Protein AF-A0A4P5ZV69-F1 (afdb_monomer_lite)

InterPro domains:
  IPR002716 PIN domain [PF10130] (8-61)
  IPR029060 PIN-like domain superfamily [SSF88723] (5-51)

Foldseek 3Di:
DPDADEAEDELVLVLVLLQEDPDPSVCCVPPDPHHYDYPPCSVVVCVVCVVVSCVRNVDDDD

pLDDT: mean 88.13, std 10.28, range [46.38, 96.44]

Structure (mmCIF, N/CA/C/O backbone):
data_AF-A0A4P5ZV69-F1
#
_entry.id   AF-A0A4P5ZV69-F1
#
loop_
_atom_site.group_PDB
_atom_site.id
_atom_site.type_symbol
_atom_site.label_atom_id
_atom_site.label_alt_id
_atom_site.label_comp_id
_atom_site.label_asym_id
_atom_site.label_entity_id
_atom_site.label_seq_id
_atom_site.pdbx_PDB_ins_code
_atom_site.Cartn_x
_atom_site.Cartn_y
_atom_site.Cartn_z
_atom_site.occupancy
_atom_site.B_iso_or_equiv
_atom_site.auth_seq_id
_atom_site.auth_comp_id
_atom_site.auth_asym_id
_atom_site.auth_atom_id
_atom_site.pdbx_PDB_model_num
ATOM 1 N N . MET A 1 1 ? -22.871 -0.586 17.684 1.00 46.38 1 MET A N 1
ATOM 2 C CA . MET A 1 1 ? -22.053 -0.919 16.499 1.00 46.38 1 MET A CA 1
ATOM 3 C C . MET A 1 1 ? -20.611 -1.027 16.952 1.00 46.38 1 MET A C 1
ATOM 5 O O . MET A 1 1 ? -20.125 -0.079 17.555 1.00 46.38 1 MET A O 1
ATOM 9 N N . LEU A 1 2 ? -19.958 -2.174 16.754 1.00 57.88 2 LEU A N 1
ATOM 10 C CA . LEU A 1 2 ? -18.516 -2.280 16.981 1.00 57.88 2 LEU A CA 1
ATOM 11 C C . LEU A 1 2 ? -17.840 -1.470 15.877 1.00 57.88 2 LEU A C 1
ATOM 13 O O . LEU A 1 2 ? -17.843 -1.872 14.718 1.00 57.88 2 LEU A O 1
ATOM 17 N N . THR A 1 3 ? -17.338 -0.291 16.225 1.00 67.62 3 THR A N 1
ATOM 18 C CA . THR A 1 3 ? -16.493 0.500 15.334 1.00 67.62 3 THR A CA 1
ATOM 19 C C . THR A 1 3 ? -15.247 -0.329 15.049 1.00 67.62 3 THR A C 1
ATOM 21 O O . THR A 1 3 ? -14.472 -0.600 15.973 1.00 67.62 3 THR A O 1
ATOM 24 N N . GLN A 1 4 ? -15.076 -0.790 13.808 1.00 75.31 4 GLN A N 1
ATOM 25 C CA . GLN A 1 4 ? -13.838 -1.450 13.411 1.00 75.31 4 GLN A CA 1
ATOM 26 C C . GLN A 1 4 ? -12.662 -0.527 13.735 1.00 75.31 4 GLN A C 1
ATOM 28 O O . GLN A 1 4 ? -12.710 0.676 13.469 1.00 75.31 4 GLN A O 1
ATOM 33 N N . LYS A 1 5 ? -11.626 -1.079 14.371 1.00 86.44 5 LYS A N 1
ATOM 34 C CA . LYS A 1 5 ? -10.426 -0.304 14.684 1.00 86.44 5 LYS A CA 1
ATOM 35 C C . LYS A 1 5 ? -9.696 -0.002 13.371 1.00 86.44 5 LYS A C 1
ATOM 37 O O . LYS A 1 5 ? -9.497 -0.936 12.596 1.00 86.44 5 LYS A O 1
ATOM 42 N N . PRO A 1 6 ? -9.289 1.254 13.127 1.00 89.00 6 PRO A N 1
ATOM 43 C CA . PRO A 1 6 ? -8.523 1.592 11.936 1.00 89.00 6 PRO A CA 1
ATOM 44 C C . PRO A 1 6 ? -7.189 0.839 11.947 1.00 89.00 6 PRO A C 1
ATOM 46 O O . PRO A 1 6 ? -6.530 0.757 12.988 1.00 89.00 6 PRO A O 1
ATOM 49 N N . ILE A 1 7 ? -6.792 0.299 10.796 1.00 94.31 7 ILE A N 1
ATOM 50 C CA . ILE A 1 7 ? -5.502 -0.373 10.627 1.00 94.31 7 ILE A CA 1
ATOM 51 C C . ILE A 1 7 ? -4.581 0.560 9.853 1.00 94.31 7 ILE A C 1
ATOM 53 O O . ILE A 1 7 ? -4.861 0.908 8.711 1.00 94.31 7 ILE A O 1
ATOM 57 N N . ILE A 1 8 ? -3.474 0.960 10.471 1.00 95.12 8 ILE A N 1
ATOM 58 C CA . ILE A 1 8 ? -2.442 1.754 9.804 1.00 95.12 8 ILE A CA 1
ATOM 59 C C . ILE A 1 8 ? -1.416 0.787 9.217 1.00 95.12 8 ILE A C 1
ATOM 61 O O . ILE A 1 8 ? -0.861 -0.049 9.930 1.00 95.12 8 ILE A O 1
ATOM 65 N N . VAL A 1 9 ? -1.194 0.891 7.914 1.00 95.25 9 VAL A N 1
ATOM 66 C CA . VAL A 1 9 ? -0.326 0.013 7.134 1.00 95.25 9 VAL A CA 1
ATOM 67 C C . VAL A 1 9 ? 1.012 0.708 6.904 1.00 95.25 9 VAL A C 1
ATOM 69 O O . VAL A 1 9 ? 1.066 1.852 6.455 1.00 95.25 9 VAL A O 1
ATOM 72 N N . ASP A 1 10 ? 2.098 0.003 7.211 1.00 94.56 10 ASP A N 1
ATOM 73 C CA . ASP A 1 10 ? 3.460 0.449 6.916 1.00 94.56 10 ASP A CA 1
ATOM 74 C C . ASP A 1 10 ? 3.739 0.397 5.404 1.00 94.56 10 ASP A C 1
ATOM 76 O O . ASP A 1 10 ? 3.276 -0.512 4.706 1.00 94.56 10 ASP A O 1
ATOM 80 N N . THR A 1 11 ? 4.548 1.328 4.895 1.00 93.62 11 THR A N 1
ATOM 81 C CA . THR A 1 11 ? 4.944 1.381 3.479 1.00 93.62 11 THR A CA 1
ATOM 82 C C . THR A 1 11 ? 5.528 0.047 2.984 1.00 93.62 11 THR A C 1
ATOM 84 O O . THR A 1 11 ? 5.269 -0.365 1.854 1.00 93.62 11 THR A O 1
ATOM 87 N N . ASN A 1 12 ? 6.265 -0.697 3.814 1.00 91.94 12 ASN A N 1
ATOM 88 C CA . ASN A 1 12 ? 6.844 -1.982 3.409 1.00 91.94 12 ASN A CA 1
ATOM 89 C C . ASN A 1 12 ? 5.799 -3.071 3.155 1.00 91.94 12 ASN A C 1
ATOM 91 O O . ASN A 1 12 ? 6.042 -3.967 2.342 1.00 91.94 12 ASN A O 1
ATOM 95 N N . ILE A 1 13 ? 4.642 -3.011 3.816 1.00 94.12 13 ILE A N 1
ATOM 96 C CA . ILE A 1 13 ? 3.536 -3.935 3.544 1.00 94.12 13 ILE A CA 1
ATOM 97 C C . ILE A 1 13 ? 2.955 -3.645 2.158 1.00 94.12 13 ILE A C 1
ATOM 99 O O . ILE A 1 13 ? 2.748 -4.576 1.382 1.00 94.12 13 ILE A O 1
ATOM 103 N N . LEU A 1 14 ? 2.794 -2.365 1.807 1.00 93.12 14 LEU A N 1
ATOM 104 C CA . LEU A 1 14 ? 2.398 -1.941 0.461 1.00 93.12 14 LEU A CA 1
ATOM 105 C C . LEU A 1 14 ? 3.416 -2.372 -0.596 1.00 93.12 14 LEU A C 1
ATOM 107 O O . LEU A 1 14 ? 3.032 -2.954 -1.605 1.00 93.12 14 LEU A O 1
ATOM 111 N N . PHE A 1 15 ? 4.717 -2.177 -0.362 1.00 92.31 15 PHE A N 1
ATOM 112 C CA . PHE A 1 15 ? 5.737 -2.671 -1.292 1.00 92.31 15 PHE A CA 1
ATOM 113 C C . PHE A 1 15 ? 5.697 -4.189 -1.436 1.00 92.31 15 PHE A C 1
ATOM 115 O O . PHE A 1 15 ? 5.772 -4.701 -2.547 1.00 92.31 15 PHE A O 1
ATOM 122 N N . SER A 1 16 ? 5.532 -4.920 -0.336 1.00 91.69 16 SER A N 1
ATOM 123 C CA . SER A 1 16 ? 5.424 -6.380 -0.380 1.00 91.69 16 SER A CA 1
ATOM 124 C C . SER A 1 16 ? 4.210 -6.839 -1.192 1.00 91.69 16 SER A C 1
ATOM 126 O O . SER A 1 16 ? 4.304 -7.835 -1.907 1.00 91.69 16 SER A O 1
ATOM 128 N N . ALA A 1 17 ? 3.098 -6.103 -1.110 1.00 91.88 17 ALA A N 1
ATOM 129 C CA . ALA A 1 17 ? 1.905 -6.344 -1.911 1.00 91.88 17 ALA A CA 1
ATOM 130 C C . ALA A 1 17 ? 2.158 -6.070 -3.406 1.00 91.88 17 ALA A C 1
ATOM 132 O O . ALA A 1 17 ? 1.834 -6.897 -4.251 1.00 91.88 17 ALA A O 1
ATOM 133 N N . LEU A 1 18 ? 2.830 -4.967 -3.738 1.00 90.44 18 LEU A N 1
ATOM 134 C CA . LEU A 1 18 ? 3.102 -4.568 -5.123 1.00 90.44 18 LEU A CA 1
ATOM 135 C C . LEU A 1 18 ? 4.151 -5.431 -5.839 1.00 90.44 18 LEU A C 1
ATOM 137 O O . LEU A 1 18 ? 4.177 -5.463 -7.062 1.00 90.44 18 LEU A O 1
ATOM 141 N N . LEU A 1 19 ? 5.033 -6.114 -5.107 1.00 90.69 19 LEU A N 1
ATOM 142 C CA . LEU A 1 19 ? 6.133 -6.889 -5.693 1.00 90.69 19 LEU A CA 1
ATOM 143 C C . LEU A 1 19 ? 5.740 -8.293 -6.168 1.00 90.69 19 LEU A C 1
ATOM 145 O O . LEU A 1 19 ? 6.556 -8.955 -6.804 1.00 90.69 19 LEU A O 1
ATOM 149 N N . ARG A 1 20 ? 4.556 -8.802 -5.814 1.00 84.38 20 ARG A N 1
ATOM 150 C CA . ARG A 1 20 ? 4.108 -10.137 -6.234 1.00 84.38 20 ARG A CA 1
ATOM 151 C C . ARG A 1 20 ? 2.604 -10.170 -6.423 1.00 84.38 20 ARG A C 1
ATOM 153 O O . ARG A 1 20 ? 1.851 -9.884 -5.488 1.00 84.38 20 ARG A O 1
ATOM 160 N N . GLU A 1 21 ? 2.179 -10.630 -7.592 1.00 74.00 21 GLU A N 1
ATOM 161 C CA . GLU A 1 21 ? 0.792 -11.020 -7.816 1.00 74.00 21 GLU A CA 1
ATOM 162 C C . GLU A 1 21 ? 0.372 -12.089 -6.787 1.00 74.00 21 GLU A C 1
ATOM 164 O O . GLU A 1 21 ? 1.174 -12.946 -6.404 1.00 74.00 21 GLU A O 1
ATOM 169 N N . ASN A 1 22 ? -0.869 -12.021 -6.298 1.00 75.94 22 ASN A N 1
ATOM 170 C CA . ASN A 1 22 ? -1.446 -13.000 -5.363 1.00 75.94 22 ASN A CA 1
ATOM 171 C C . ASN A 1 22 ? -0.689 -13.183 -4.029 1.00 75.94 22 ASN A C 1
ATOM 173 O O . ASN A 1 22 ? -0.740 -14.244 -3.406 1.00 75.94 22 ASN A O 1
ATOM 177 N N . SER A 1 23 ? 0.023 -12.156 -3.553 1.00 83.88 23 SER A N 1
ATOM 178 C CA . SER A 1 23 ? 0.567 -12.178 -2.193 1.00 83.88 23 SER A CA 1
ATOM 179 C C . SER A 1 23 ? -0.557 -12.174 -1.145 1.00 83.88 23 SER A C 1
ATOM 181 O O . SER A 1 23 ? -1.599 -11.548 -1.332 1.00 83.88 23 SER A O 1
ATOM 183 N N . ARG A 1 24 ? -0.317 -12.791 0.020 1.00 89.75 24 ARG A N 1
ATOM 184 C CA . ARG A 1 24 ? -1.233 -12.715 1.178 1.00 89.75 24 ARG A CA 1
ATOM 185 C C . ARG A 1 24 ? -1.523 -11.266 1.600 1.00 89.75 24 ARG A C 1
ATOM 187 O O . ARG A 1 24 ? -2.573 -10.990 2.169 1.00 89.75 24 ARG A O 1
ATOM 194 N N . PHE A 1 25 ? -0.593 -10.346 1.331 1.00 92.12 25 PHE A N 1
ATOM 195 C CA . PHE A 1 25 ? -0.807 -8.918 1.548 1.00 92.12 25 PHE A CA 1
ATOM 196 C C . PHE A 1 25 ? -1.778 -8.320 0.528 1.00 92.12 25 PHE A C 1
ATOM 198 O O . PHE A 1 25 ? -2.655 -7.580 0.948 1.00 92.12 25 PHE A O 1
ATOM 205 N N . ASN A 1 26 ? -1.682 -8.666 -0.761 1.00 89.88 26 ASN A N 1
ATOM 206 C CA . ASN A 1 26 ? -2.674 -8.247 -1.760 1.00 89.88 26 ASN A CA 1
ATOM 207 C C . ASN A 1 26 ? -4.070 -8.745 -1.402 1.00 89.88 26 ASN A C 1
ATOM 209 O O . ASN A 1 26 ? -4.997 -7.948 -1.371 1.00 89.88 26 ASN A O 1
ATOM 213 N N . GLU A 1 27 ? -4.211 -10.033 -1.081 1.00 90.69 27 GLU A N 1
ATOM 214 C CA . GLU A 1 27 ? -5.500 -10.600 -0.671 1.00 90.69 27 GLU A CA 1
ATOM 215 C C . GLU A 1 27 ? -6.065 -9.837 0.536 1.00 90.69 27 GLU A C 1
ATOM 217 O O . GLU A 1 27 ? -7.152 -9.276 0.469 1.00 90.69 27 GLU A O 1
ATOM 222 N N . LEU A 1 28 ? -5.279 -9.688 1.607 1.00 92.38 28 LEU A N 1
ATOM 223 C CA . LEU A 1 28 ? -5.715 -8.958 2.797 1.00 92.38 28 LEU A CA 1
ATOM 224 C C . LEU A 1 28 ? -6.100 -7.498 2.501 1.00 92.38 28 LEU A C 1
ATOM 226 O O . LEU A 1 28 ? -7.113 -7.022 3.011 1.00 92.38 28 LEU A O 1
ATOM 230 N N . LEU A 1 29 ? -5.289 -6.775 1.728 1.00 92.75 29 LEU A N 1
ATOM 231 C CA . LEU A 1 29 ? -5.496 -5.348 1.468 1.00 92.75 29 LEU A CA 1
ATOM 232 C C . LEU A 1 29 ? -6.664 -5.090 0.511 1.00 92.75 29 LEU A C 1
ATOM 234 O O . LEU A 1 29 ? -7.318 -4.060 0.641 1.00 92.75 29 LEU A O 1
ATOM 238 N N . LEU A 1 30 ? -6.923 -6.000 -0.433 1.00 89.44 30 LEU A N 1
ATOM 239 C CA . LEU A 1 30 ? -7.932 -5.818 -1.480 1.00 89.44 30 LEU A CA 1
ATOM 240 C C . 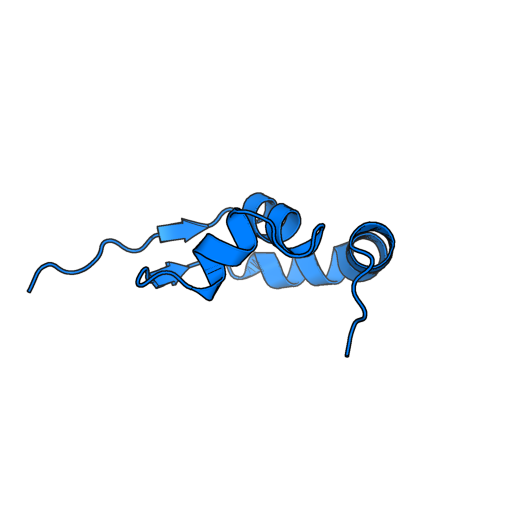LEU A 1 30 ? -9.279 -6.467 -1.155 1.00 89.44 30 LEU A C 1
ATOM 242 O O . LEU A 1 30 ? -10.298 -5.992 -1.648 1.00 89.44 30 LEU A O 1
ATOM 246 N N . THR A 1 31 ? -9.307 -7.547 -0.366 1.00 90.69 31 THR A N 1
ATOM 247 C CA . THR A 1 31 ? -10.525 -8.356 -0.177 1.00 90.69 31 THR A CA 1
ATOM 248 C C . THR A 1 31 ? -11.059 -8.373 1.251 1.00 90.69 31 THR A C 1
ATOM 250 O O . THR A 1 31 ? -12.069 -9.028 1.501 1.00 90.69 31 THR A O 1
ATO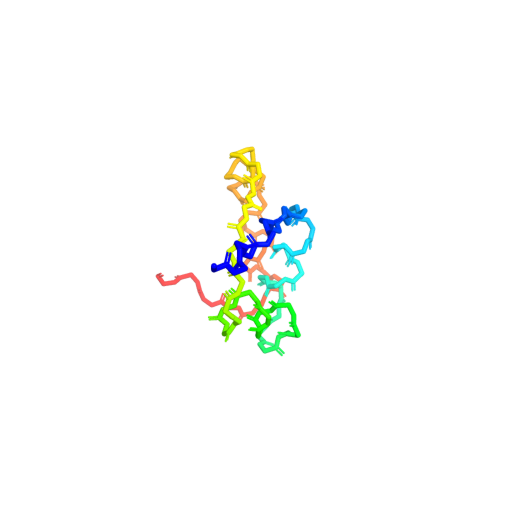M 253 N N . SER A 1 32 ? -10.388 -7.735 2.214 1.00 91.12 32 SER A N 1
ATOM 254 C CA . SER A 1 32 ? -10.874 -7.717 3.597 1.00 91.12 32 SER A CA 1
ATOM 255 C C . SER A 1 32 ? -11.875 -6.594 3.863 1.00 91.12 32 SER A C 1
ATOM 257 O O . SER A 1 32 ? -11.899 -5.570 3.191 1.00 91.12 32 SER A O 1
ATOM 259 N N . GLU A 1 33 ? -12.666 -6.773 4.919 1.00 90.69 33 GLU A N 1
ATOM 260 C CA . GLU A 1 33 ? -13.643 -5.791 5.408 1.00 90.69 33 GLU A CA 1
ATOM 261 C C . GLU A 1 33 ? -13.005 -4.696 6.290 1.00 90.69 33 GLU A C 1
ATOM 263 O O . GLU A 1 33 ? -13.718 -3.907 6.915 1.00 90.69 33 GLU A O 1
ATOM 268 N N . TYR A 1 34 ? -11.672 -4.670 6.408 1.00 91.50 34 TYR A N 1
ATOM 269 C CA . TYR A 1 34 ? -10.964 -3.704 7.245 1.00 91.50 34 TYR A CA 1
ATOM 270 C C . TYR A 1 34 ? -10.825 -2.346 6.557 1.00 91.50 34 TYR A C 1
ATOM 272 O O . TYR A 1 34 ? -10.641 -2.241 5.348 1.00 91.50 34 TYR A O 1
ATOM 280 N N . THR A 1 35 ? -10.828 -1.278 7.355 1.00 91.56 35 THR A N 1
ATOM 281 C CA . THR A 1 35 ? -10.455 0.058 6.878 1.00 91.56 35 THR A CA 1
ATOM 282 C C . THR A 1 35 ? -8.963 0.290 7.095 1.00 91.56 35 THR A C 1
ATOM 284 O O . THR A 1 35 ? -8.498 0.374 8.239 1.00 91.56 35 THR A O 1
ATOM 287 N N . PHE A 1 36 ? -8.224 0.418 5.994 1.00 94.31 36 PHE A N 1
ATOM 288 C CA . PHE A 1 36 ? -6.786 0.663 6.005 1.00 94.31 36 PHE A CA 1
ATOM 289 C C . PHE A 1 36 ? -6.448 2.143 5.822 1.00 94.31 36 PHE A C 1
ATOM 291 O O . PHE A 1 36 ? -7.074 2.852 5.037 1.00 94.31 36 PHE A O 1
ATOM 298 N N . PHE A 1 37 ? -5.413 2.587 6.527 1.00 95.25 37 PHE A N 1
ATOM 299 C CA . PHE A 1 37 ? -4.834 3.922 6.435 1.00 95.25 37 PHE A CA 1
ATOM 300 C C . PHE A 1 37 ? -3.335 3.818 6.194 1.00 95.25 37 PHE A C 1
ATOM 302 O O . PHE A 1 37 ? -2.688 2.865 6.621 1.00 95.25 37 PHE A O 1
ATOM 309 N N . VAL A 1 38 ? -2.775 4.825 5.539 1.00 95.50 38 VAL A N 1
ATOM 310 C CA . VAL A 1 38 ? -1.350 4.912 5.210 1.00 95.50 38 VAL A CA 1
ATOM 311 C C . VAL A 1 38 ? -0.904 6.348 5.459 1.00 95.50 38 VAL A C 1
ATOM 313 O O . VAL A 1 38 ? -1.720 7.270 5.399 1.00 95.50 38 VAL A O 1
ATOM 316 N N . CYS A 1 39 ? 0.380 6.560 5.728 1.00 95.75 39 CYS A N 1
ATOM 317 C CA . CYS A 1 39 ? 0.920 7.917 5.744 1.00 95.75 39 CYS A CA 1
ATOM 318 C C . CYS A 1 39 ? 0.941 8.476 4.316 1.00 95.75 39 CYS A C 1
ATOM 320 O O . CYS A 1 39 ? 1.370 7.777 3.402 1.00 95.75 39 CYS A O 1
ATOM 322 N N . GLU A 1 40 ? 0.558 9.741 4.120 1.00 95.56 40 GLU A N 1
ATOM 323 C CA . GLU A 1 40 ? 0.592 10.400 2.802 1.00 95.56 40 GLU A CA 1
ATOM 324 C C . GLU A 1 40 ? 1.980 10.349 2.138 1.00 95.56 40 GLU A C 1
ATOM 326 O O . GLU A 1 40 ? 2.097 10.325 0.914 1.00 95.56 40 GLU A O 1
ATOM 331 N N . LEU A 1 41 ? 3.046 10.250 2.941 1.00 95.81 41 LEU A N 1
ATOM 332 C CA . LEU A 1 41 ? 4.416 10.117 2.456 1.00 95.81 41 LEU A CA 1
ATOM 333 C C . LEU A 1 41 ? 4.608 8.883 1.559 1.00 95.81 41 LEU A C 1
ATOM 335 O O . LEU A 1 41 ? 5.498 8.896 0.706 1.00 95.81 41 LEU A O 1
ATOM 339 N N . VAL A 1 42 ? 3.741 7.867 1.677 1.00 95.69 42 VAL A N 1
ATOM 340 C CA . VAL A 1 42 ? 3.776 6.672 0.827 1.00 95.69 42 VAL A CA 1
ATOM 341 C C . VAL A 1 42 ? 3.735 7.031 -0.656 1.00 95.69 42 VAL A C 1
ATOM 343 O O . VAL A 1 42 ? 4.391 6.367 -1.449 1.00 95.69 42 VAL A O 1
ATOM 346 N N . PHE A 1 43 ? 3.044 8.110 -1.048 1.00 94.88 43 PHE A N 1
ATOM 347 C CA . PHE A 1 43 ? 3.017 8.551 -2.442 1.00 94.88 43 PHE A CA 1
ATOM 348 C C . PHE A 1 43 ? 4.425 8.904 -2.919 1.00 94.88 43 PHE A C 1
ATOM 350 O O . PHE A 1 43 ? 4.881 8.398 -3.942 1.00 94.88 43 PHE A O 1
ATOM 357 N N . VAL A 1 44 ? 5.160 9.703 -2.142 1.00 96.44 44 VAL A N 1
ATOM 358 C CA . VAL A 1 44 ? 6.546 10.078 -2.460 1.00 96.44 44 VAL A CA 1
ATOM 359 C C . VAL A 1 44 ? 7.436 8.838 -2.545 1.00 96.44 44 VAL A C 1
ATOM 361 O O . VAL A 1 44 ? 8.286 8.750 -3.430 1.00 96.44 44 VAL A O 1
ATOM 364 N N . GLU A 1 45 ? 7.258 7.876 -1.641 1.00 95.25 45 GLU A N 1
ATOM 365 C CA . GLU A 1 45 ? 8.054 6.648 -1.632 1.00 95.25 45 GLU A CA 1
ATOM 366 C C . GLU A 1 45 ? 7.740 5.724 -2.818 1.00 95.25 45 GLU A C 1
ATOM 368 O O . GLU A 1 45 ? 8.670 5.163 -3.401 1.00 95.25 45 GLU A O 1
ATOM 373 N N . LEU A 1 46 ? 6.464 5.602 -3.198 1.00 94.19 46 LEU A N 1
ATOM 374 C CA . LEU A 1 46 ? 6.006 4.844 -4.363 1.00 94.19 46 LEU A CA 1
ATOM 375 C C . LEU A 1 46 ? 6.553 5.450 -5.652 1.00 94.19 46 LEU A C 1
ATOM 377 O O . LEU A 1 46 ? 7.194 4.742 -6.424 1.00 94.19 46 LEU A O 1
ATOM 381 N N . PHE A 1 47 ? 6.398 6.763 -5.849 1.00 94.06 47 PHE A N 1
ATOM 382 C CA . PHE A 1 47 ? 6.914 7.442 -7.039 1.00 94.06 47 PHE A CA 1
ATOM 383 C C . PHE A 1 47 ? 8.438 7.339 -7.148 1.00 94.06 47 PHE A C 1
ATOM 385 O O . PHE A 1 47 ? 8.951 7.060 -8.224 1.00 94.06 47 PHE A O 1
ATOM 392 N N . LYS A 1 48 ? 9.178 7.481 -6.039 1.00 95.88 48 LYS A N 1
ATOM 393 C CA . LYS A 1 48 ? 10.648 7.336 -6.039 1.00 95.88 48 LYS A CA 1
ATOM 394 C C . LYS A 1 48 ? 11.138 5.924 -6.365 1.00 95.88 48 LYS A C 1
ATOM 396 O O . LYS A 1 48 ? 12.306 5.758 -6.708 1.00 95.88 48 LYS A O 1
ATOM 401 N N . ARG A 1 49 ? 10.306 4.901 -6.157 1.00 93.75 49 ARG A N 1
ATOM 402 C CA . ARG A 1 49 ? 10.680 3.485 -6.313 1.00 93.75 49 ARG A CA 1
ATOM 403 C C . ARG A 1 49 ? 9.952 2.806 -7.469 1.00 93.75 49 ARG A C 1
ATOM 405 O O . ARG A 1 49 ? 10.164 1.611 -7.670 1.00 93.75 49 ARG A O 1
ATOM 412 N N . LYS A 1 50 ? 9.129 3.541 -8.213 1.00 91.25 50 LYS A N 1
ATOM 413 C CA . LYS A 1 50 ? 8.218 3.038 -9.240 1.00 91.25 50 LYS A CA 1
ATOM 414 C C . LYS A 1 50 ? 8.918 2.126 -10.244 1.00 91.25 50 LYS A C 1
ATOM 416 O O . LYS A 1 50 ? 8.504 0.985 -10.420 1.00 91.25 50 LYS A O 1
ATOM 421 N N . GLU A 1 51 ? 10.018 2.580 -10.837 1.00 92.44 51 GLU A N 1
ATOM 422 C CA . GLU A 1 51 ? 10.748 1.826 -11.863 1.00 92.44 51 GLU A CA 1
ATOM 423 C C . GLU A 1 51 ? 11.260 0.496 -11.309 1.00 92.44 51 GLU A C 1
ATOM 425 O O . GLU A 1 51 ? 11.165 -0.542 -11.959 1.00 92.44 51 GLU A O 1
ATOM 430 N N . LYS A 1 52 ? 11.756 0.511 -10.068 1.00 92.38 52 LYS A N 1
ATOM 431 C CA . LYS A 1 52 ? 12.221 -0.698 -9.387 1.00 92.38 52 LYS A CA 1
ATOM 432 C C . LYS A 1 52 ? 11.065 -1.637 -9.046 1.00 92.38 52 LYS A C 1
ATOM 434 O O . LYS A 1 52 ? 11.238 -2.847 -9.127 1.00 92.38 52 LYS A O 1
ATOM 439 N N . ILE A 1 53 ? 9.911 -1.100 -8.653 1.00 92.38 53 ILE A N 1
ATOM 440 C CA . ILE A 1 53 ? 8.712 -1.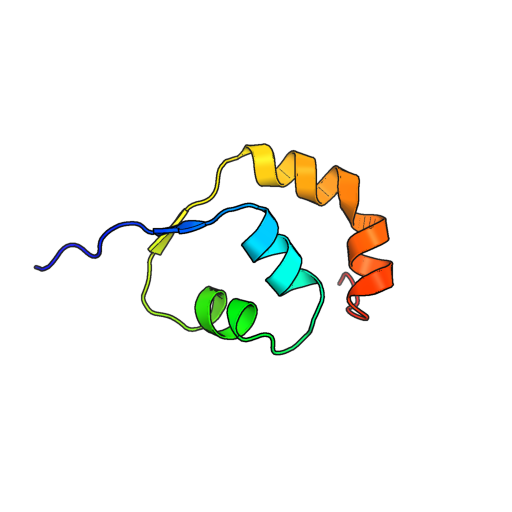898 -8.376 1.00 92.38 53 ILE A CA 1
ATOM 441 C C . ILE A 1 53 ? 8.271 -2.611 -9.655 1.00 92.38 53 ILE A C 1
ATOM 443 O O . ILE A 1 53 ? 8.148 -3.825 -9.617 1.00 92.38 53 ILE A O 1
ATOM 447 N N . ILE A 1 54 ? 8.143 -1.903 -10.782 1.00 90.75 54 ILE A N 1
ATOM 448 C CA . ILE A 1 54 ? 7.754 -2.485 -12.082 1.00 90.75 54 ILE A CA 1
ATOM 449 C C . ILE A 1 54 ? 8.738 -3.578 -12.522 1.00 90.75 54 ILE A C 1
ATOM 451 O O . ILE A 1 54 ? 8.335 -4.667 -12.921 1.00 90.75 54 ILE A O 1
ATOM 455 N N . GLN A 1 55 ? 10.045 -3.321 -12.403 1.00 90.69 55 GLN A N 1
ATOM 456 C CA . GLN A 1 55 ? 11.076 -4.304 -12.756 1.00 90.69 55 GLN A CA 1
ATOM 457 C C . GLN A 1 55 ? 10.985 -5.598 -11.937 1.00 90.69 55 GLN A C 1
ATOM 459 O O . GLN A 1 55 ? 11.319 -6.665 -12.448 1.00 90.69 55 GLN A O 1
ATOM 464 N N . LEU A 1 56 ? 10.589 -5.502 -10.665 1.00 91.06 56 LEU A N 1
ATOM 465 C CA . LEU A 1 56 ? 10.592 -6.628 -9.729 1.00 91.06 56 LEU A CA 1
ATOM 466 C C . LEU A 1 56 ? 9.227 -7.300 -9.567 1.00 91.06 56 LEU A C 1
ATOM 468 O O . LEU A 1 56 ? 9.181 -8.444 -9.124 1.00 91.06 56 LEU A O 1
ATOM 472 N N . SER A 1 57 ? 8.135 -6.601 -9.875 1.00 87.44 57 SER A N 1
ATOM 473 C CA . SER A 1 57 ? 6.778 -7.110 -9.688 1.00 87.44 57 SER A CA 1
ATOM 474 C C . SER A 1 57 ? 6.344 -8.070 -10.786 1.00 87.44 57 SER A C 1
ATOM 476 O O . SER A 1 57 ? 5.446 -8.876 -10.561 1.00 87.44 57 SER A O 1
ATOM 478 N N . HIS A 1 58 ? 6.970 -7.983 -11.966 1.00 81.19 58 HIS A N 1
ATOM 479 C CA . HIS A 1 58 ? 6.493 -8.608 -13.205 1.00 81.19 58 HIS A CA 1
ATOM 480 C C . HIS A 1 58 ? 5.065 -8.181 -13.596 1.00 81.19 58 HIS A C 1
ATOM 482 O O . HIS A 1 58 ? 4.447 -8.818 -14.446 1.00 81.19 58 HIS A O 1
ATOM 488 N N . LEU A 1 59 ? 4.556 -7.102 -12.994 1.00 77.94 59 LEU A N 1
ATOM 489 C CA . LEU A 1 59 ? 3.258 -6.511 -13.294 1.00 77.94 59 LEU A CA 1
ATOM 490 C C . LEU A 1 59 ? 3.437 -5.385 -14.313 1.00 77.94 59 LEU A C 1
ATOM 492 O O . LEU A 1 59 ? 4.428 -4.649 -14.276 1.00 77.94 59 LEU A O 1
ATOM 496 N N . THR A 1 60 ? 2.467 -5.231 -15.208 1.00 76.44 60 THR A N 1
ATOM 497 C CA . THR A 1 60 ? 2.384 -4.071 -16.094 1.00 76.44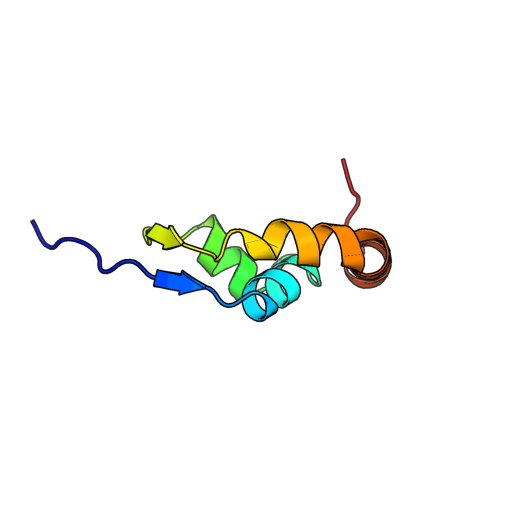 60 THR A CA 1
ATOM 498 C C . THR A 1 60 ? 1.799 -2.884 -15.339 1.00 76.44 60 THR A C 1
ATOM 500 O O . THR A 1 60 ? 0.885 -3.031 -14.530 1.00 76.44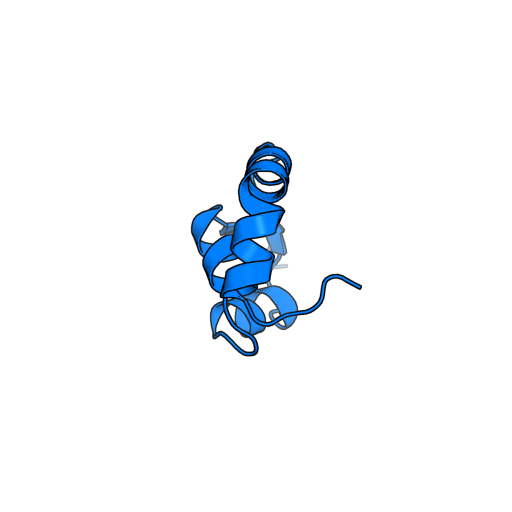 60 THR A O 1
ATOM 503 N N . GLU A 1 61 ? 2.339 -1.698 -15.599 1.00 69.56 61 GLU A N 1
ATOM 504 C CA . GLU A 1 61 ? 1.648 -0.456 -15.274 1.00 69.56 61 GLU A CA 1
ATOM 505 C C . GLU A 1 61 ? 0.692 -0.164 -16.438 1.00 69.56 61 GLU A C 1
ATOM 507 O O . GLU A 1 61 ? 1.152 0.184 -17.525 1.00 69.56 61 GLU A O 1
ATOM 512 N N . GLU A 1 62 ? -0.606 -0.394 -16.234 1.00 5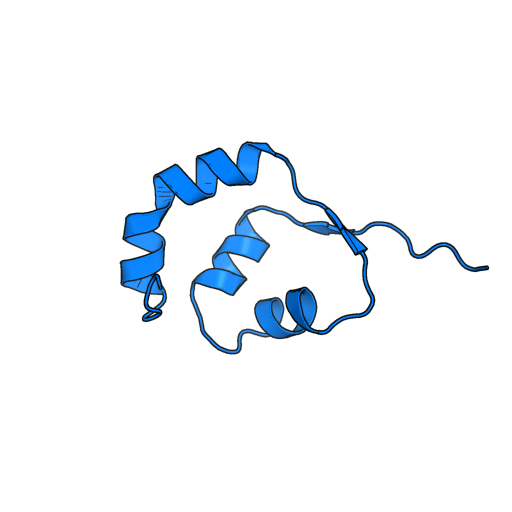5.72 62 GLU A N 1
ATOM 513 C CA . GLU A 1 62 ? -1.682 0.053 -17.134 1.00 55.72 62 GLU A CA 1
ATOM 514 C C . GLU A 1 62 ? -2.405 1.266 -16.542 1.00 55.72 62 GLU A C 1
ATOM 516 O O . GLU A 1 62 ? -2.720 1.236 -15.328 1.00 55.72 62 GLU A O 1
#

Secondary structure (DSSP, 8-state):
---PPPEEPPHHHHHHHHTSTT-HHHHHHHHSS--EE--THHHHHHHHHHHHHHHHH-----

Radius of gyration: 13.02 Å; chains: 1; bounding box: 34×23×34 Å

Organism: NCBI:txid282420

Sequence (62 aa):
MLTQKPIIVDTNILFSALLRENSRFNELLLTSEYTFFVCELVFVELFKRKEKIIQLSHLTEE